Protein AF-A0A3C2E9C3-F1 (afdb_monomer_lite)

Foldseek 3Di:
DVLLLLCLLPVDDSCVSAVVVPHQWDWADCCVQPFVDEIDIDGDPVCVVCVVVVVVVCVVVVVPDPPCVSRVVSVVVCPPPVVSNVSFNVLLVVQVVVQVVQVPDPPKDWPDDSSGNDTHIDHDPVVVVVVVD

pLDDT: mean 96.53, std 3.0, range [75.69, 98.56]

Sequence (133 aa):
ARFANLLAGSGMTPAQASWKAGADILSLGATKNGALAAEAVILFPSVMNRYGELQARQKRAGHMVAKMRYVAAQFDAWLADNLWLDLAEHANEMAKRLSEGLSAIDGVRLAHPVDGNEIFVTLPEPVAERMRA

Radius of gyration: 18.93 Å; chains: 1; bounding box: 42×28×54 Å

Structure (mmCIF, N/CA/C/O backbone):
data_AF-A0A3C2E9C3-F1
#
_entry.id   AF-A0A3C2E9C3-F1
#
loop_
_atom_site.group_PDB
_atom_site.id
_atom_site.type_symbol
_atom_site.label_atom_id
_atom_site.label_alt_id
_atom_site.label_comp_id
_atom_site.label_asym_id
_atom_site.label_entity_id
_atom_site.label_seq_id
_atom_site.pdbx_PDB_ins_code
_atom_site.Cartn_x
_atom_site.Cartn_y
_atom_site.Cartn_z
_atom_site.occupancy
_atom_site.B_iso_or_equiv
_atom_site.auth_seq_id
_atom_site.auth_comp_id
_atom_site.auth_asym_id
_atom_site.auth_atom_id
_atom_site.pdbx_PDB_model_num
ATOM 1 N N . ALA A 1 1 ? 1.539 -1.457 0.124 1.00 79.12 1 ALA A N 1
ATOM 2 C CA . ALA A 1 1 ? 0.425 -1.706 1.057 1.00 79.12 1 ALA A CA 1
ATOM 3 C C . ALA A 1 1 ? -0.873 -1.139 0.519 1.00 79.12 1 ALA A C 1
ATOM 5 O O . ALA A 1 1 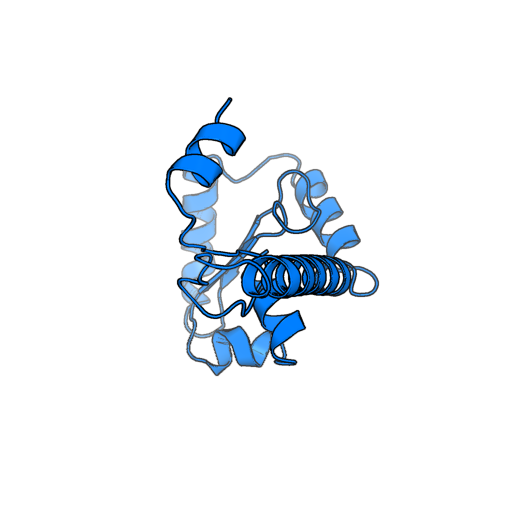? -1.675 -1.920 0.054 1.00 79.12 1 ALA A O 1
ATOM 6 N N . ARG A 1 2 ? -1.059 0.192 0.488 1.00 92.06 2 ARG A N 1
ATOM 7 C CA . ARG A 1 2 ? -2.376 0.814 0.233 1.00 92.06 2 ARG A CA 1
ATOM 8 C C . ARG A 1 2 ? -3.051 0.322 -1.051 1.00 92.06 2 ARG A C 1
ATOM 10 O O . ARG A 1 2 ? -4.219 -0.026 -1.010 1.00 92.06 2 ARG A O 1
ATOM 17 N N . PHE A 1 3 ? -2.301 0.223 -2.150 1.00 97.31 3 PHE A N 1
ATOM 18 C CA . PHE A 1 3 ? -2.840 -0.307 -3.402 1.00 97.31 3 PHE A CA 1
ATOM 19 C C . PHE A 1 3 ? -3.298 -1.770 -3.273 1.00 97.31 3 PHE A C 1
ATOM 21 O O . PHE A 1 3 ? -4.416 -2.078 -3.646 1.00 97.31 3 PHE A O 1
ATOM 28 N N . ALA A 1 4 ? -2.488 -2.650 -2.676 1.00 97.62 4 ALA A N 1
ATOM 29 C CA . ALA A 1 4 ? -2.872 -4.045 -2.440 1.00 97.62 4 ALA A CA 1
ATOM 30 C C . ALA A 1 4 ? -4.081 -4.167 -1.489 1.00 97.62 4 ALA A C 1
ATOM 32 O O . ALA A 1 4 ? -5.005 -4.910 -1.789 1.00 97.62 4 ALA A O 1
ATOM 33 N N . ASN A 1 5 ? -4.124 -3.374 -0.409 1.00 97.94 5 ASN A N 1
ATOM 34 C CA . ASN A 1 5 ? -5.259 -3.324 0.525 1.00 97.94 5 ASN A CA 1
ATOM 35 C C . ASN A 1 5 ? -6.553 -2.887 -0.170 1.00 97.94 5 ASN A C 1
ATOM 37 O O . ASN A 1 5 ? -7.597 -3.487 0.066 1.00 97.94 5 ASN A O 1
ATOM 41 N N . LEU A 1 6 ? -6.478 -1.888 -1.058 1.00 96.94 6 LEU A N 1
ATOM 42 C CA . LEU A 1 6 ? -7.609 -1.481 -1.890 1.00 96.94 6 LEU A CA 1
ATOM 43 C C . LEU A 1 6 ? -8.080 -2.636 -2.779 1.00 96.94 6 LEU A C 1
ATOM 45 O O . LEU A 1 6 ? -9.277 -2.896 -2.845 1.00 96.94 6 LEU A O 1
ATOM 49 N N . LEU A 1 7 ? -7.167 -3.327 -3.467 1.00 97.50 7 LEU A N 1
ATOM 50 C CA . LEU A 1 7 ? -7.533 -4.442 -4.346 1.00 97.50 7 LEU A CA 1
ATOM 51 C C . LEU A 1 7 ? -8.194 -5.581 -3.562 1.00 97.50 7 LEU A C 1
ATOM 53 O O . LEU A 1 7 ? -9.269 -6.028 -3.954 1.00 97.50 7 LEU A O 1
ATOM 57 N N . ALA A 1 8 ? -7.599 -5.983 -2.436 1.00 96.50 8 ALA A N 1
ATOM 58 C CA . ALA A 1 8 ? -8.132 -7.030 -1.569 1.00 96.50 8 ALA A CA 1
ATOM 59 C C . ALA A 1 8 ? -9.524 -6.674 -1.017 1.00 96.50 8 ALA A C 1
ATOM 61 O O . ALA A 1 8 ? -10.412 -7.517 -1.000 1.00 96.50 8 ALA A O 1
ATOM 62 N N . GLY A 1 9 ? -9.749 -5.416 -0.618 1.00 94.81 9 GLY A N 1
ATOM 63 C CA . GLY A 1 9 ? -11.037 -4.977 -0.064 1.00 94.81 9 GLY A CA 1
ATOM 64 C C . GLY A 1 9 ? -12.132 -4.691 -1.099 1.00 94.81 9 GLY A C 1
ATOM 65 O O . GLY A 1 9 ? -13.312 -4.745 -0.765 1.00 94.81 9 GLY A O 1
ATOM 66 N N . SER A 1 10 ? -11.772 -4.372 -2.347 1.00 95.00 10 SER A N 1
ATOM 67 C CA . SER A 1 10 ? -12.732 -3.940 -3.380 1.00 95.00 10 SER A CA 1
ATOM 68 C C . SER A 1 10 ? -13.019 -4.981 -4.463 1.00 95.00 10 SER A C 1
ATOM 70 O O . SER A 1 10 ? -13.973 -4.814 -5.223 1.00 95.00 10 SER A O 1
ATOM 72 N N . GLY A 1 11 ? -12.180 -6.013 -4.600 1.00 91.31 11 GLY A N 1
ATOM 73 C CA . GLY A 1 11 ? -12.259 -6.984 -5.697 1.00 91.31 11 GLY A CA 1
ATOM 74 C C . GLY A 1 11 ? -11.932 -6.400 -7.079 1.00 91.31 11 GLY A C 1
ATOM 75 O O . GLY A 1 11 ? -12.107 -7.075 -8.095 1.00 91.31 11 GLY A O 1
ATOM 76 N N . MET A 1 12 ? -11.466 -5.148 -7.154 1.00 96.94 12 MET A N 1
ATOM 77 C CA . MET A 1 12 ? -11.030 -4.548 -8.411 1.00 96.94 12 MET A CA 1
ATOM 78 C C . MET A 1 12 ? -9.769 -5.237 -8.932 1.00 96.94 12 MET A C 1
ATOM 80 O O . MET A 1 12 ? -8.879 -5.623 -8.179 1.00 96.94 12 MET A O 1
ATOM 84 N N . THR A 1 13 ? -9.637 -5.313 -10.254 1.00 97.56 13 THR A N 1
ATOM 85 C CA . THR A 1 13 ? -8.355 -5.666 -10.874 1.00 97.56 13 THR A CA 1
ATOM 86 C C . THR A 1 13 ? -7.349 -4.516 -10.730 1.00 97.56 13 THR A C 1
ATOM 88 O O . THR A 1 13 ? -7.753 -3.345 -10.716 1.00 97.56 13 THR A O 1
ATOM 91 N N . PRO A 1 14 ? -6.029 -4.792 -10.753 1.00 97.44 14 PRO A N 1
ATOM 92 C CA . PRO A 1 14 ? -5.010 -3.742 -10.755 1.00 97.44 14 PRO A CA 1
ATOM 93 C C . PRO A 1 14 ? -5.221 -2.695 -11.856 1.00 97.44 14 PRO A C 1
ATOM 95 O O . PRO A 1 14 ? -4.988 -1.512 -11.635 1.00 97.44 14 PRO A O 1
ATOM 98 N N . ALA A 1 15 ? -5.706 -3.102 -13.034 1.00 97.88 15 ALA A N 1
ATOM 99 C CA . ALA A 1 15 ? -5.992 -2.186 -14.135 1.00 97.88 15 ALA A CA 1
ATOM 100 C C . ALA A 1 15 ? -7.162 -1.237 -13.827 1.00 97.88 15 ALA A C 1
ATOM 102 O O . ALA A 1 15 ? -7.053 -0.042 -14.097 1.00 97.88 15 ALA A O 1
A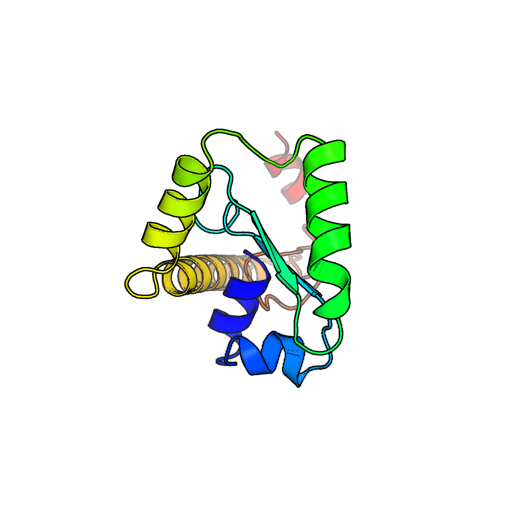TOM 103 N N . GLN A 1 16 ? -8.261 -1.756 -13.260 1.00 98.25 16 GLN A N 1
ATOM 104 C CA . GLN A 1 16 ? -9.428 -0.956 -12.857 1.00 98.25 16 GLN A CA 1
ATOM 105 C C . GLN A 1 16 ? -9.062 0.081 -11.799 1.00 98.25 16 GLN A C 1
ATOM 107 O O . GLN A 1 16 ? -9.442 1.236 -11.940 1.00 98.25 16 GLN A O 1
ATOM 112 N N . ALA A 1 17 ? -8.271 -0.309 -10.799 1.00 97.38 17 ALA A N 1
ATOM 113 C CA . ALA A 1 17 ? -7.852 0.577 -9.717 1.00 97.38 17 ALA A CA 1
ATOM 114 C C . ALA A 1 17 ? -6.720 1.553 -10.101 1.00 97.38 17 ALA A C 1
ATOM 116 O O . ALA A 1 17 ? -6.267 2.320 -9.254 1.00 97.38 17 ALA A O 1
ATOM 117 N N . SER A 1 18 ? -6.215 1.513 -11.341 1.00 97.88 18 SER A N 1
ATOM 118 C CA . SER A 1 18 ? -5.102 2.359 -11.786 1.00 97.88 18 SER A CA 1
ATOM 119 C C . SER A 1 18 ? -5.401 3.083 -13.101 1.00 97.88 18 SER A C 1
ATOM 121 O O . SER A 1 18 ? -6.168 4.042 -13.124 1.00 97.88 18 SER A O 1
ATOM 123 N N . TRP A 1 19 ? -4.801 2.666 -14.212 1.00 97.81 19 TRP A N 1
ATOM 124 C CA . TRP A 1 19 ? -4.847 3.409 -15.470 1.00 97.81 19 TRP A CA 1
ATOM 125 C C . TRP A 1 19 ? -6.236 3.464 -16.101 1.00 97.81 19 TRP A C 1
ATOM 127 O O . TRP A 1 19 ? -6.561 4.448 -16.759 1.00 97.81 19 TRP A O 1
ATOM 137 N N . LYS A 1 20 ? -7.101 2.466 -15.864 1.00 97.75 20 LYS A N 1
ATOM 138 C CA . LYS A 1 20 ? -8.506 2.550 -16.302 1.00 97.75 20 LYS A CA 1
ATOM 139 C C . LYS A 1 20 ? -9.314 3.567 -15.491 1.00 97.75 20 LYS A C 1
ATOM 141 O O . LYS A 1 20 ? -10.331 4.036 -15.987 1.00 97.75 20 LYS A O 1
ATOM 146 N N . ALA A 1 21 ? -8.855 3.930 -14.292 1.00 97.19 21 ALA A N 1
ATOM 147 C CA . ALA A 1 21 ? -9.397 5.029 -13.493 1.00 97.19 21 ALA A CA 1
ATOM 148 C C . ALA A 1 21 ? -8.721 6.383 -13.800 1.00 97.19 21 ALA A C 1
ATOM 150 O O . ALA A 1 21 ? -8.980 7.366 -13.112 1.00 97.19 21 ALA A O 1
ATOM 151 N N . GLY A 1 22 ? -7.864 6.452 -14.826 1.00 97.38 22 GLY A N 1
ATOM 152 C CA . GLY A 1 22 ? -7.219 7.691 -15.269 1.00 97.38 22 GLY A CA 1
ATOM 153 C C . GLY A 1 22 ? -5.877 8.000 -14.603 1.00 97.38 22 GLY A C 1
ATOM 154 O O . GLY A 1 22 ? -5.365 9.102 -14.775 1.00 97.38 22 GLY A O 1
ATOM 155 N N . ALA A 1 23 ? -5.284 7.064 -13.854 1.00 97.88 23 ALA A N 1
ATOM 156 C CA . ALA A 1 23 ? -3.932 7.255 -13.334 1.00 97.88 23 ALA A CA 1
ATOM 157 C C . ALA A 1 23 ? -2.885 7.155 -14.458 1.00 97.88 23 ALA A C 1
ATOM 159 O O . ALA A 1 23 ? -2.851 6.171 -15.195 1.00 97.88 23 ALA A O 1
ATOM 160 N N . ASP A 1 24 ? -1.978 8.128 -14.534 1.00 98.25 24 ASP A N 1
ATOM 161 C CA . ASP A 1 24 ? -0.835 8.096 -15.458 1.00 98.25 24 ASP A CA 1
ATOM 162 C C . ASP A 1 24 ? 0.368 7.328 -14.888 1.00 98.25 24 ASP A C 1
ATOM 164 O O . ASP A 1 24 ? 1.130 6.690 -15.617 1.00 98.25 24 ASP A O 1
ATOM 168 N N . ILE A 1 25 ? 0.556 7.396 -13.568 1.00 98.06 25 ILE A N 1
ATOM 169 C CA . ILE A 1 25 ? 1.701 6.827 -12.851 1.00 98.06 25 ILE A CA 1
ATOM 170 C C . ILE A 1 25 ? 1.214 6.217 -11.536 1.00 98.06 25 ILE A C 1
ATOM 172 O O . ILE A 1 25 ? 0.380 6.806 -10.850 1.00 98.06 25 ILE A O 1
ATOM 176 N N . LEU A 1 26 ? 1.771 5.067 -11.152 1.00 97.94 26 LEU A N 1
ATOM 177 C CA . LEU A 1 26 ? 1.538 4.427 -9.857 1.00 97.94 26 LEU A CA 1
ATOM 178 C C . LEU A 1 26 ? 2.858 4.198 -9.111 1.00 97.94 26 LEU A C 1
ATOM 180 O O . LEU A 1 26 ? 3.769 3.555 -9.629 1.00 97.94 26 LEU A O 1
ATOM 184 N N . SER A 1 27 ? 2.924 4.660 -7.862 1.00 97.50 27 SER A N 1
ATOM 185 C CA . SER A 1 27 ? 3.941 4.238 -6.891 1.00 97.50 27 SER A CA 1
ATOM 186 C C . SER A 1 27 ? 3.446 2.992 -6.153 1.00 97.50 27 SER A C 1
ATOM 188 O O . SER A 1 27 ? 2.686 3.082 -5.186 1.00 97.50 27 SER A O 1
ATOM 190 N N . LEU A 1 28 ? 3.844 1.815 -6.630 1.00 98.00 28 LEU A N 1
ATOM 191 C CA . LEU A 1 28 ? 3.470 0.527 -6.060 1.00 98.00 28 LEU A CA 1
ATOM 192 C C . LEU A 1 28 ? 4.456 0.127 -4.959 1.00 98.00 28 LEU A C 1
ATOM 194 O O . LEU A 1 28 ? 5.573 -0.312 -5.232 1.00 98.00 28 LEU A O 1
ATOM 198 N N . GLY A 1 29 ? 4.024 0.265 -3.707 1.00 97.75 29 GLY A N 1
ATOM 199 C CA . GLY A 1 29 ? 4.863 -0.075 -2.561 1.00 97.75 29 GLY A CA 1
ATOM 200 C C . GLY A 1 29 ? 4.665 -1.491 -2.044 1.00 97.75 29 GLY A C 1
ATOM 201 O O . GLY A 1 29 ? 3.572 -1.820 -1.568 1.00 97.75 29 GLY A O 1
ATOM 202 N N . ALA A 1 30 ? 5.731 -2.291 -2.055 1.00 98.25 30 ALA A N 1
ATOM 203 C CA . ALA A 1 30 ? 5.753 -3.645 -1.507 1.00 98.25 30 ALA A CA 1
ATOM 204 C C . ALA A 1 30 ? 6.296 -3.684 -0.070 1.00 98.25 30 ALA A C 1
ATOM 206 O O . ALA A 1 30 ? 5.898 -4.556 0.698 1.00 98.25 30 ALA A O 1
ATOM 207 N N . THR A 1 31 ? 7.123 -2.710 0.340 1.00 98.19 31 THR A N 1
ATOM 208 C CA . THR A 1 31 ? 7.770 -2.687 1.671 1.00 98.19 31 THR A CA 1
ATOM 209 C C . THR A 1 31 ? 6.768 -2.836 2.812 1.00 98.19 31 THR A C 1
ATOM 211 O O . THR A 1 31 ? 6.905 -3.655 3.708 1.00 98.19 31 THR A O 1
ATOM 214 N N . LYS A 1 32 ? 5.678 -2.069 2.762 1.00 97.81 32 LYS A N 1
ATOM 215 C CA . LYS A 1 32 ? 4.645 -2.112 3.809 1.00 97.81 32 LYS A CA 1
ATOM 216 C C . LYS A 1 32 ? 3.685 -3.305 3.681 1.00 97.81 32 LYS A C 1
ATOM 218 O O . LYS A 1 32 ? 2.673 -3.328 4.364 1.00 97.81 32 LYS A O 1
ATOM 223 N N . ASN A 1 33 ? 3.944 -4.216 2.747 1.00 98.12 33 ASN A N 1
ATOM 224 C CA . ASN A 1 33 ? 3.092 -5.353 2.418 1.00 98.12 33 ASN A CA 1
ATOM 225 C C . ASN A 1 33 ? 3.898 -6.654 2.290 1.00 98.12 33 ASN A C 1
ATOM 227 O O . ASN A 1 33 ? 3.550 -7.493 1.472 1.00 98.12 33 ASN A O 1
ATOM 231 N N . GLY A 1 34 ? 5.005 -6.788 3.027 1.00 97.44 34 GLY A N 1
ATOM 232 C CA . GLY A 1 34 ? 5.787 -8.028 3.116 1.00 97.44 34 GLY A CA 1
ATOM 233 C C . GLY A 1 34 ? 7.213 -7.956 2.569 1.00 97.44 34 GLY A C 1
ATOM 234 O O . GLY A 1 34 ? 8.048 -8.753 2.983 1.00 97.44 34 GLY A O 1
ATOM 235 N N . ALA A 1 35 ? 7.539 -7.001 1.692 1.00 98.06 35 ALA A N 1
ATOM 236 C CA . ALA A 1 35 ? 8.920 -6.823 1.237 1.00 98.06 35 ALA A CA 1
ATOM 237 C C . ALA A 1 35 ? 9.774 -6.073 2.280 1.00 98.06 35 ALA A C 1
ATOM 239 O O . ALA A 1 35 ? 9.257 -5.327 3.105 1.00 98.06 35 ALA A O 1
ATOM 240 N N . LEU A 1 36 ? 11.100 -6.217 2.219 1.00 97.62 36 LEU A N 1
ATOM 241 C CA . LEU A 1 36 ? 12.026 -5.539 3.137 1.00 97.62 36 LEU A CA 1
ATOM 242 C C . LEU A 1 36 ? 12.249 -4.067 2.767 1.00 97.62 36 LEU A C 1
ATOM 244 O O . LEU A 1 36 ? 12.260 -3.199 3.635 1.00 97.62 36 LEU A O 1
ATOM 248 N N . ALA A 1 37 ? 12.476 -3.790 1.483 1.00 97.06 37 ALA A N 1
ATOM 249 C CA . ALA A 1 37 ? 12.740 -2.452 0.956 1.00 97.06 37 ALA A CA 1
ATOM 250 C C . ALA A 1 37 ? 12.576 -2.466 -0.570 1.00 97.06 37 ALA A C 1
ATOM 252 O O . ALA A 1 37 ? 13.559 -2.463 -1.318 1.00 97.06 37 ALA A O 1
ATOM 253 N N . ALA A 1 38 ? 11.330 -2.544 -1.036 1.00 97.50 38 ALA A N 1
ATOM 254 C CA . ALA A 1 38 ? 11.006 -2.645 -2.454 1.00 97.50 38 ALA A CA 1
ATOM 255 C C . ALA A 1 38 ? 9.801 -1.769 -2.812 1.00 97.50 38 ALA A C 1
ATOM 257 O O . ALA A 1 38 ? 8.710 -1.893 -2.252 1.00 97.50 38 ALA A O 1
ATOM 258 N N . GLU A 1 39 ? 10.018 -0.884 -3.781 1.00 97.38 39 GLU A N 1
ATOM 259 C CA . GLU A 1 39 ? 9.033 0.050 -4.317 1.00 97.38 39 GLU A CA 1
ATOM 260 C C . GLU A 1 39 ? 9.193 0.080 -5.842 1.00 97.38 39 GLU A C 1
ATOM 262 O O . GLU A 1 39 ? 10.317 0.017 -6.351 1.00 97.38 39 GLU A O 1
ATOM 267 N N . ALA A 1 40 ? 8.086 0.180 -6.573 1.00 96.69 40 ALA A N 1
ATOM 268 C CA . ALA A 1 40 ? 8.080 0.265 -8.028 1.00 96.69 40 ALA A CA 1
ATOM 269 C C . ALA A 1 40 ? 7.346 1.526 -8.489 1.00 96.69 40 ALA A C 1
ATOM 271 O O . ALA A 1 40 ? 6.263 1.843 -8.002 1.00 96.69 40 ALA A O 1
ATOM 272 N N . VAL A 1 41 ? 7.925 2.228 -9.462 1.00 97.25 41 VAL A N 1
ATOM 273 C CA . VAL A 1 41 ? 7.238 3.294 -10.198 1.00 97.25 41 VAL A CA 1
ATOM 274 C C . VAL A 1 41 ? 6.771 2.704 -11.522 1.00 97.25 41 VAL A C 1
ATOM 276 O O . VAL A 1 41 ? 7.592 2.306 -12.347 1.00 97.25 41 VAL A O 1
ATOM 279 N N . ILE A 1 42 ? 5.458 2.638 -11.715 1.00 97.19 42 ILE A N 1
ATOM 280 C CA . ILE A 1 42 ? 4.819 2.111 -12.921 1.00 97.19 42 ILE A CA 1
ATOM 281 C C . ILE A 1 42 ? 4.317 3.298 -13.738 1.00 97.19 42 ILE A C 1
ATOM 283 O O . ILE A 1 42 ? 3.476 4.059 -13.265 1.00 97.19 42 ILE A O 1
ATOM 287 N N . LEU A 1 43 ? 4.837 3.458 -14.955 1.00 98.12 43 LEU A N 1
ATOM 288 C CA . LEU A 1 43 ? 4.288 4.385 -15.944 1.00 98.12 43 LEU A CA 1
ATOM 289 C C . LEU A 1 43 ? 3.235 3.656 -16.775 1.00 98.12 43 LEU A C 1
ATOM 291 O O . LEU A 1 43 ? 3.484 2.549 -17.254 1.00 98.12 43 LEU A O 1
ATOM 295 N N . PHE A 1 44 ? 2.087 4.286 -16.982 1.00 98.12 44 PHE A N 1
ATOM 296 C CA . PHE A 1 44 ? 1.048 3.770 -17.865 1.00 98.12 44 PHE A CA 1
ATOM 297 C C . PHE A 1 44 ? 1.175 4.353 -19.284 1.00 98.12 44 PHE A C 1
ATOM 299 O O . PHE A 1 44 ? 1.930 5.310 -19.494 1.00 98.12 44 PHE A O 1
ATOM 306 N N . PRO A 1 45 ? 0.492 3.769 -20.293 1.00 96.06 45 PRO A N 1
ATOM 307 C CA . PRO A 1 45 ? 0.717 4.112 -21.700 1.00 96.06 45 PRO A CA 1
ATOM 308 C C . PRO A 1 45 ? 0.595 5.604 -22.040 1.00 96.06 45 PRO A C 1
ATOM 310 O O . PRO A 1 45 ? 1.339 6.079 -22.895 1.00 96.06 45 PRO A O 1
ATOM 313 N N . SER A 1 46 ? -0.271 6.351 -21.343 1.00 96.75 46 SER A N 1
ATOM 314 C CA . SER A 1 46 ? -0.487 7.795 -21.539 1.00 96.75 46 SER A CA 1
ATOM 315 C C . SER A 1 46 ? 0.774 8.645 -21.361 1.00 96.75 46 SER A C 1
ATOM 317 O O . SER A 1 46 ? 0.871 9.727 -21.936 1.00 96.75 46 SER A O 1
ATOM 319 N N . VAL A 1 47 ? 1.755 8.155 -20.597 1.00 97.88 47 VAL A N 1
ATOM 320 C CA . VAL A 1 47 ? 2.983 8.886 -20.247 1.00 97.88 47 VAL A CA 1
ATOM 321 C C . VAL A 1 47 ? 4.254 8.075 -20.495 1.00 97.88 47 VAL A C 1
ATOM 323 O O . VAL A 1 47 ? 5.326 8.409 -19.983 1.00 97.88 47 VAL A O 1
ATOM 326 N N . MET A 1 48 ? 4.172 7.007 -21.293 1.00 96.88 48 MET A N 1
ATOM 327 C CA . MET A 1 48 ? 5.309 6.115 -21.546 1.00 96.88 48 MET A CA 1
ATOM 328 C C . MET A 1 48 ? 6.486 6.827 -22.236 1.00 96.88 48 MET A C 1
ATOM 330 O O . MET A 1 48 ? 7.646 6.473 -22.025 1.00 96.88 48 MET A O 1
ATOM 334 N N . ASN A 1 49 ? 6.216 7.901 -22.984 1.00 98.06 49 ASN A N 1
ATOM 335 C CA . ASN A 1 49 ? 7.237 8.779 -23.565 1.00 98.06 49 ASN A CA 1
ATOM 336 C C . ASN A 1 49 ? 8.176 9.413 -22.515 1.00 98.06 49 ASN A C 1
ATOM 338 O O . ASN A 1 49 ? 9.263 9.867 -22.865 1.00 98.06 49 ASN A O 1
ATOM 342 N N . ARG A 1 50 ? 7.797 9.421 -21.229 1.00 97.75 50 ARG A N 1
ATOM 343 C CA . ARG A 1 50 ? 8.601 9.953 -20.115 1.00 97.75 50 ARG A CA 1
ATOM 344 C C . ARG A 1 50 ? 9.555 8.927 -19.494 1.00 97.75 50 ARG A C 1
ATOM 346 O O . ARG A 1 50 ? 10.310 9.282 -18.591 1.00 97.75 50 ARG A O 1
ATOM 353 N N . TYR A 1 51 ? 9.559 7.673 -19.954 1.00 97.62 51 TYR A N 1
ATOM 354 C CA . TYR A 1 51 ? 10.365 6.600 -19.355 1.00 97.62 51 TYR A CA 1
ATOM 355 C C . TYR A 1 51 ? 11.867 6.922 -19.303 1.00 97.62 51 TYR A C 1
ATOM 357 O O . TYR A 1 51 ? 12.492 6.777 -18.252 1.00 97.62 51 TYR A O 1
ATOM 365 N N . GLY A 1 52 ? 12.441 7.443 -20.394 1.00 97.94 52 GLY A N 1
ATOM 366 C CA . GLY A 1 52 ? 13.861 7.819 -20.428 1.00 97.94 52 GLY A CA 1
ATOM 367 C C . GLY A 1 52 ? 14.213 8.934 -19.433 1.00 97.94 52 GLY A C 1
ATOM 368 O O . GLY A 1 52 ? 15.246 8.878 -18.765 1.00 97.94 52 GLY A O 1
ATOM 369 N N . GLU A 1 53 ? 13.321 9.916 -19.265 1.00 97.62 53 GLU A N 1
ATOM 370 C CA . GLU A 1 53 ? 13.480 10.985 -18.273 1.00 97.62 53 GLU A CA 1
ATOM 371 C C . GLU A 1 53 ? 13.428 10.428 -16.841 1.00 97.62 53 GLU A C 1
ATOM 373 O O . GLU A 1 53 ? 14.254 10.791 -15.998 1.00 97.62 53 GLU A O 1
ATOM 378 N N . LEU A 1 54 ? 12.495 9.509 -16.567 1.00 97.44 54 LEU A N 1
ATOM 379 C CA . LEU A 1 54 ? 12.384 8.840 -15.272 1.00 97.44 54 LEU A CA 1
ATOM 380 C C . LEU A 1 54 ? 13.664 8.065 -14.932 1.00 97.44 54 LEU A C 1
ATOM 382 O O . LEU A 1 54 ? 14.168 8.197 -13.817 1.00 97.44 54 LEU A O 1
ATOM 386 N N . GLN A 1 55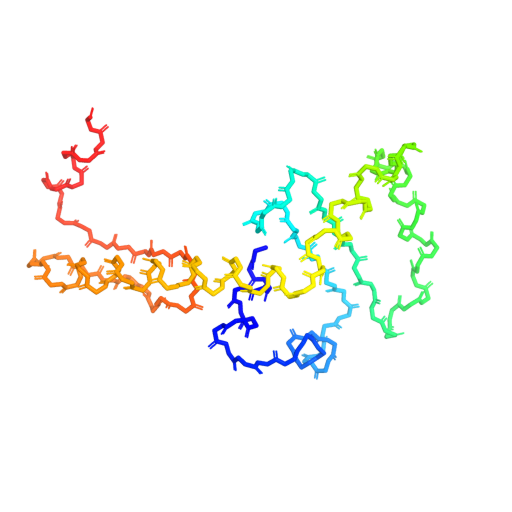 ? 14.233 7.316 -15.881 1.00 97.00 55 GLN A N 1
ATOM 387 C CA . GLN A 1 55 ? 15.490 6.590 -15.670 1.00 97.00 55 GLN A CA 1
ATOM 388 C C . GLN A 1 55 ? 16.660 7.536 -15.370 1.00 97.00 55 GLN A C 1
ATOM 390 O O . GLN A 1 55 ? 17.434 7.292 -14.438 1.00 97.00 55 GLN A O 1
ATOM 395 N N . ALA A 1 56 ? 16.772 8.644 -16.109 1.00 97.94 56 ALA A N 1
ATOM 396 C CA . ALA A 1 56 ? 17.795 9.657 -15.860 1.00 97.94 56 ALA A CA 1
ATOM 397 C C . ALA A 1 56 ? 17.654 10.271 -14.454 1.00 97.94 56 ALA A C 1
ATOM 399 O O . ALA A 1 56 ? 18.646 10.411 -13.732 1.00 97.94 56 ALA A O 1
ATOM 400 N N . ARG A 1 57 ? 16.420 10.573 -14.024 1.00 97.50 57 ARG A N 1
ATOM 401 C CA . ARG A 1 57 ? 16.117 11.071 -12.670 1.00 97.50 57 ARG A CA 1
ATOM 402 C C . ARG A 1 57 ? 16.437 10.034 -11.596 1.00 97.50 57 ARG A C 1
ATOM 404 O O . ARG A 1 57 ? 17.095 10.379 -10.619 1.00 97.50 57 ARG A O 1
ATOM 411 N N . GLN A 1 58 ? 16.051 8.774 -11.794 1.00 96.94 58 GLN A N 1
ATOM 412 C CA . GLN A 1 58 ? 16.349 7.676 -10.871 1.00 96.94 58 GLN A CA 1
ATOM 413 C C . GLN A 1 58 ? 17.860 7.515 -10.672 1.00 96.94 58 GLN A C 1
ATOM 415 O O . GLN A 1 58 ? 18.326 7.380 -9.539 1.00 96.94 58 GLN A O 1
ATOM 420 N N . LYS A 1 59 ? 18.641 7.572 -11.759 1.00 97.19 59 LYS A N 1
ATOM 421 C CA . LYS A 1 59 ? 20.104 7.507 -11.6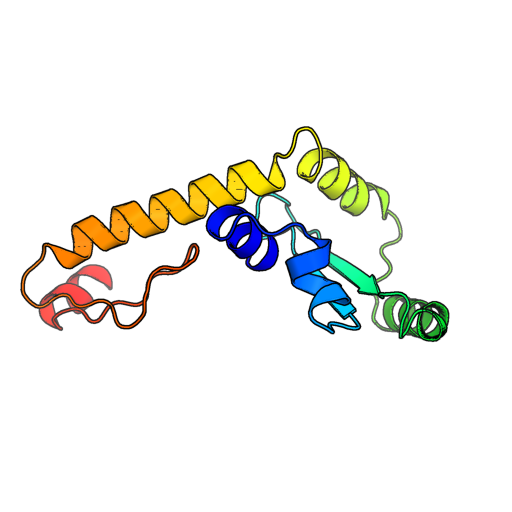93 1.00 97.19 59 LYS A CA 1
ATOM 422 C C . LYS A 1 59 ? 20.688 8.706 -10.951 1.00 97.19 59 LYS A C 1
ATOM 424 O O . LYS A 1 59 ? 21.490 8.511 -10.040 1.00 97.19 59 LYS A O 1
ATOM 429 N N . ARG A 1 60 ? 20.284 9.928 -11.318 1.00 98.31 60 ARG A N 1
ATOM 430 C CA . ARG A 1 60 ? 20.795 11.174 -10.721 1.00 98.31 60 ARG A CA 1
ATOM 431 C C . ARG A 1 60 ? 20.469 11.288 -9.233 1.00 98.31 60 ARG A C 1
ATOM 433 O O . ARG A 1 60 ? 21.285 11.804 -8.481 1.00 98.31 60 ARG A O 1
ATOM 440 N N . ALA A 1 61 ? 19.308 10.792 -8.816 1.00 98.00 61 ALA A N 1
ATOM 441 C CA . ALA A 1 61 ? 18.872 10.798 -7.424 1.00 98.00 61 ALA A CA 1
ATOM 442 C C . ALA A 1 61 ? 19.458 9.644 -6.584 1.00 98.00 61 ALA A C 1
ATOM 444 O O . ALA A 1 61 ? 19.123 9.517 -5.414 1.00 98.00 61 ALA A O 1
ATOM 445 N N . GLY A 1 62 ? 20.305 8.780 -7.159 1.00 96.88 62 GLY A N 1
ATOM 446 C CA . GLY A 1 62 ? 20.909 7.660 -6.429 1.00 96.88 62 GLY A CA 1
ATOM 447 C C . GLY A 1 62 ? 19.970 6.472 -6.178 1.00 96.88 62 GLY A C 1
ATOM 448 O O . GLY A 1 62 ? 20.342 5.542 -5.472 1.00 96.88 62 GLY A O 1
ATOM 449 N N . HIS A 1 63 ? 18.785 6.446 -6.795 1.00 96.69 63 HIS A N 1
ATOM 450 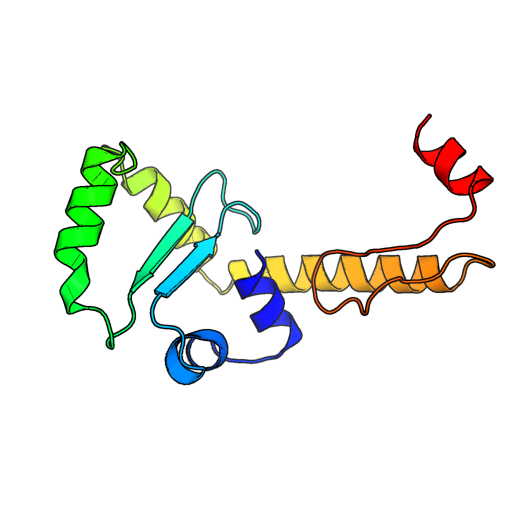C CA . HIS A 1 63 ? 17.794 5.368 -6.651 1.00 96.69 63 HIS A CA 1
ATOM 451 C C . HIS A 1 63 ? 17.976 4.216 -7.654 1.00 96.69 63 HIS A C 1
ATOM 453 O O . HIS A 1 63 ? 17.173 3.282 -7.697 1.00 96.69 63 HIS A O 1
ATOM 459 N N . MET A 1 64 ? 19.021 4.262 -8.482 1.00 95.06 64 MET A N 1
ATOM 460 C CA . MET A 1 64 ? 19.385 3.171 -9.387 1.00 95.06 64 MET A CA 1
ATOM 461 C C . MET A 1 64 ? 20.431 2.277 -8.716 1.00 95.06 64 MET A C 1
ATOM 463 O O . MET A 1 64 ? 21.637 2.447 -8.914 1.00 95.06 64 MET A O 1
ATOM 467 N N . VAL A 1 65 ? 19.960 1.347 -7.882 1.00 93.56 65 VAL A N 1
ATOM 468 C CA . VAL A 1 65 ? 20.833 0.432 -7.137 1.00 93.56 65 VAL A CA 1
ATOM 469 C C . VAL A 1 65 ? 21.576 -0.520 -8.078 1.00 93.56 65 VAL A C 1
ATOM 471 O O . VAL A 1 65 ? 20.986 -1.140 -8.959 1.00 93.56 65 VAL A O 1
ATOM 474 N N . ALA A 1 66 ? 22.887 -0.668 -7.871 1.00 96.50 66 ALA A N 1
ATOM 475 C CA . ALA A 1 66 ? 23.743 -1.470 -8.751 1.00 96.50 66 ALA A CA 1
ATOM 476 C C . ALA A 1 66 ? 23.357 -2.960 -8.773 1.00 96.50 66 ALA A C 1
ATOM 478 O O . ALA A 1 66 ? 23.435 -3.613 -9.809 1.00 96.50 66 ALA A O 1
ATOM 479 N N . LYS A 1 67 ? 22.915 -3.505 -7.632 1.00 97.06 67 LYS A N 1
ATOM 480 C CA . LYS A 1 67 ? 22.491 -4.906 -7.495 1.00 97.06 67 LYS A CA 1
ATOM 481 C C . LYS A 1 67 ? 20.964 -5.010 -7.446 1.00 97.06 67 LYS A C 1
ATOM 483 O O . LYS A 1 67 ? 20.407 -5.530 -6.482 1.00 97.06 67 LYS A O 1
ATOM 488 N N . MET A 1 68 ? 20.298 -4.531 -8.501 1.00 97.06 68 MET A N 1
ATOM 489 C CA . MET A 1 68 ? 18.828 -4.473 -8.601 1.00 97.06 68 MET A CA 1
ATOM 490 C C . MET A 1 68 ? 18.138 -5.829 -8.391 1.00 97.06 68 MET A C 1
ATOM 492 O O . MET A 1 68 ? 17.000 -5.867 -7.939 1.00 97.06 68 MET A O 1
ATOM 496 N N . ARG A 1 69 ? 18.845 -6.949 -8.604 1.00 98.06 69 ARG A N 1
ATOM 497 C CA . ARG A 1 69 ? 18.350 -8.299 -8.292 1.00 98.06 69 ARG A CA 1
ATOM 498 C C . ARG A 1 69 ? 17.842 -8.470 -6.855 1.00 98.06 69 ARG A C 1
ATOM 500 O O . ARG A 1 69 ? 16.945 -9.267 -6.647 1.00 98.06 69 ARG A O 1
ATOM 507 N N . TYR A 1 70 ? 18.369 -7.728 -5.876 1.00 97.94 70 TYR A N 1
ATOM 508 C CA . TYR A 1 70 ? 17.872 -7.811 -4.495 1.00 97.94 70 TYR A CA 1
ATOM 509 C C . TYR A 1 70 ? 16.532 -7.100 -4.299 1.00 97.94 70 TYR A C 1
ATOM 511 O O . TYR A 1 70 ? 15.778 -7.476 -3.412 1.00 97.94 70 TYR A O 1
ATOM 519 N N . VAL A 1 71 ? 16.220 -6.094 -5.120 1.00 98.06 71 VAL A N 1
ATOM 520 C CA . VAL A 1 71 ? 14.886 -5.476 -5.159 1.00 98.06 71 VAL A CA 1
ATOM 521 C C . VAL A 1 71 ? 13.947 -6.344 -5.998 1.00 98.06 71 VAL A C 1
ATOM 523 O O . VAL A 1 71 ? 12.835 -6.633 -5.573 1.00 98.06 71 VAL A O 1
ATOM 526 N N . ALA A 1 72 ? 14.412 -6.828 -7.154 1.00 97.81 72 ALA A N 1
ATOM 527 C CA . ALA A 1 72 ? 13.620 -7.666 -8.051 1.00 97.81 72 ALA A CA 1
ATOM 528 C C . ALA A 1 72 ? 13.200 -8.998 -7.406 1.00 97.81 72 ALA A C 1
ATOM 530 O O . ALA A 1 72 ? 12.035 -9.355 -7.498 1.00 97.81 72 ALA A O 1
ATOM 531 N N . ALA A 1 73 ? 14.099 -9.687 -6.692 1.00 98.56 73 ALA A N 1
ATOM 532 C CA . ALA A 1 73 ? 13.775 -10.941 -6.004 1.00 98.56 73 ALA A CA 1
ATOM 533 C C . ALA A 1 73 ? 12.689 -10.772 -4.926 1.00 98.56 73 ALA A C 1
ATOM 535 O O . ALA A 1 73 ? 11.925 -11.696 -4.675 1.00 98.56 73 ALA A O 1
ATOM 536 N N . GLN A 1 74 ? 12.591 -9.587 -4.308 1.00 98.50 74 GLN A N 1
ATOM 537 C CA . GLN A 1 74 ? 11.495 -9.291 -3.384 1.00 98.50 74 GLN A CA 1
ATOM 538 C C . GLN A 1 74 ? 10.161 -9.200 -4.127 1.00 98.50 74 GLN A C 1
ATOM 540 O O . GLN A 1 74 ? 9.185 -9.758 -3.649 1.00 98.50 74 GLN A O 1
ATOM 545 N N . PHE A 1 75 ? 10.113 -8.541 -5.291 1.00 98.38 75 PHE A N 1
ATOM 546 C CA . PHE A 1 75 ? 8.900 -8.502 -6.116 1.00 98.38 75 PHE A CA 1
ATOM 547 C C . PHE A 1 75 ? 8.524 -9.873 -6.677 1.00 98.38 75 PHE A C 1
ATOM 549 O O . PHE A 1 75 ? 7.339 -10.178 -6.731 1.00 98.38 75 PHE A O 1
ATOM 556 N N . ASP A 1 76 ? 9.510 -10.687 -7.053 1.00 98.38 76 ASP A N 1
ATOM 557 C CA . ASP A 1 76 ? 9.298 -12.048 -7.550 1.00 98.38 76 ASP A CA 1
ATOM 558 C C . ASP A 1 76 ? 8.564 -12.901 -6.507 1.00 98.38 76 ASP A C 1
ATOM 560 O O . ASP A 1 76 ? 7.472 -13.397 -6.765 1.00 98.38 76 ASP A O 1
ATOM 564 N N . ALA A 1 77 ? 9.084 -12.945 -5.276 1.00 98.44 77 ALA A N 1
ATOM 565 C CA . ALA A 1 77 ? 8.427 -13.637 -4.169 1.00 98.44 77 ALA A CA 1
ATOM 566 C C . ALA A 1 77 ? 7.087 -12.994 -3.770 1.00 98.44 77 ALA A C 1
ATOM 568 O O . ALA A 1 77 ? 6.136 -13.693 -3.448 1.00 98.44 77 ALA A O 1
ATOM 569 N N . TRP A 1 78 ? 7.003 -11.662 -3.779 1.00 98.38 78 TRP A N 1
ATOM 570 C CA . TRP A 1 78 ? 5.805 -10.928 -3.363 1.00 98.38 78 TRP A CA 1
ATOM 571 C C . TRP A 1 78 ? 4.624 -11.111 -4.326 1.00 98.38 78 TRP A C 1
ATOM 573 O O . TRP A 1 78 ? 3.478 -11.134 -3.887 1.00 98.38 78 TRP A O 1
ATOM 583 N N . LEU A 1 79 ? 4.884 -11.238 -5.629 1.00 98.06 79 LEU A N 1
ATOM 584 C CA . LEU A 1 79 ? 3.853 -11.448 -6.650 1.00 98.06 79 LEU A CA 1
ATOM 585 C C . LEU A 1 79 ? 3.544 -12.931 -6.896 1.00 98.06 79 LEU A C 1
ATOM 587 O O . LEU A 1 79 ? 2.482 -13.229 -7.445 1.00 98.06 79 LEU A O 1
ATOM 591 N N . ALA A 1 80 ? 4.445 -13.840 -6.512 1.00 98.50 80 ALA A N 1
ATOM 592 C CA . ALA A 1 80 ? 4.228 -15.276 -6.618 1.00 98.50 80 ALA A CA 1
ATOM 593 C C . ALA A 1 80 ? 2.973 -15.699 -5.843 1.00 98.50 80 ALA A C 1
ATOM 595 O O . ALA A 1 80 ? 2.731 -15.233 -4.729 1.00 98.50 80 ALA A O 1
ATOM 596 N N . ASP A 1 81 ? 2.170 -16.560 -6.472 1.00 97.81 81 ASP A N 1
ATOM 597 C CA . ASP A 1 81 ? 0.992 -17.199 -5.878 1.00 97.81 81 ASP A CA 1
ATOM 598 C C . ASP A 1 81 ? 0.022 -16.234 -5.168 1.00 97.81 81 ASP A C 1
ATOM 600 O O . ASP A 1 81 ? -0.652 -16.612 -4.222 1.00 97.81 81 ASP A O 1
ATOM 604 N N . ASN A 1 82 ? -0.068 -14.983 -5.641 1.00 97.19 82 ASN A N 1
ATOM 605 C CA . ASN A 1 82 ? -0.878 -13.907 -5.052 1.00 97.19 82 ASN A CA 1
ATOM 606 C C . ASN A 1 82 ? -0.504 -13.483 -3.621 1.00 97.19 82 ASN A C 1
ATOM 608 O O . ASN A 1 82 ? -1.280 -12.752 -3.008 1.00 97.19 82 ASN A O 1
ATOM 612 N N . LEU A 1 83 ? 0.698 -13.799 -3.124 1.00 98.50 83 LEU A N 1
ATOM 613 C CA . LEU A 1 83 ? 1.120 -13.479 -1.752 1.00 98.50 83 LEU A CA 1
ATOM 614 C C . LEU A 1 83 ? 0.844 -12.018 -1.345 1.00 98.50 83 LEU A C 1
ATOM 616 O O . LEU A 1 83 ? 0.402 -11.737 -0.234 1.00 98.50 83 LEU A O 1
ATOM 620 N N . TRP A 1 84 ? 1.085 -11.057 -2.236 1.00 98.12 84 TRP A N 1
ATOM 621 C CA . TRP A 1 84 ? 0.791 -9.647 -1.982 1.00 98.12 84 TRP A CA 1
ATOM 622 C C . TRP A 1 84 ? -0.684 -9.333 -1.689 1.00 98.12 84 TRP A C 1
ATOM 624 O O . TRP A 1 84 ? -0.950 -8.396 -0.934 1.00 98.12 84 TRP A O 1
ATOM 634 N N . LEU A 1 85 ? -1.632 -10.060 -2.280 1.00 98.25 85 LEU A N 1
ATOM 635 C CA . LEU A 1 85 ? -3.059 -9.902 -1.998 1.00 98.25 85 LEU A CA 1
ATOM 636 C C . LEU A 1 85 ? -3.420 -10.604 -0.692 1.00 98.25 85 LEU A C 1
ATOM 638 O O . LEU A 1 85 ? -4.075 -9.978 0.132 1.00 98.25 85 LEU A O 1
ATOM 642 N N . ASP A 1 86 ? -2.901 -11.808 -0.448 1.00 98.38 86 ASP A N 1
ATOM 643 C CA . ASP A 1 86 ? -3.141 -12.555 0.795 1.00 98.38 86 ASP A CA 1
ATOM 644 C C . ASP A 1 86 ? -2.680 -11.761 2.030 1.00 98.38 86 ASP A C 1
ATOM 646 O O . ASP A 1 86 ? -3.389 -11.642 3.030 1.00 98.38 86 ASP A O 1
ATOM 650 N N . LEU A 1 87 ? -1.495 -11.142 1.952 1.00 98.56 87 LEU A N 1
ATOM 651 C CA . LEU A 1 87 ? -0.968 -10.282 3.018 1.00 98.56 87 LEU A CA 1
ATOM 652 C C . LEU A 1 87 ? -1.838 -9.038 3.246 1.00 98.56 87 LEU A C 1
ATOM 654 O O . LEU A 1 87 ? -1.993 -8.590 4.384 1.00 98.56 87 LEU A O 1
ATOM 658 N N . ALA A 1 88 ? -2.391 -8.476 2.172 1.00 98.44 88 ALA A N 1
ATOM 659 C CA . ALA A 1 88 ? -3.245 -7.299 2.231 1.00 98.44 88 ALA A CA 1
ATOM 660 C C . ALA A 1 88 ? -4.639 -7.627 2.790 1.00 98.44 88 ALA A C 1
ATOM 662 O O . ALA A 1 88 ? -5.157 -6.891 3.629 1.00 98.44 88 ALA A O 1
ATOM 663 N N . GLU A 1 89 ? -5.221 -8.753 2.375 1.00 98.12 89 GLU A N 1
ATOM 664 C CA . GLU A 1 89 ? -6.474 -9.283 2.910 1.00 98.12 89 GLU A CA 1
ATOM 665 C C . GLU A 1 89 ? -6.346 -9.532 4.410 1.00 98.12 89 GLU A C 1
ATOM 667 O O . GLU A 1 89 ? -7.112 -8.966 5.187 1.00 98.12 89 GLU A O 1
ATOM 672 N N . HIS A 1 90 ? -5.297 -10.239 4.837 1.00 98.50 90 HIS A N 1
ATOM 673 C CA . HIS A 1 90 ? -5.038 -10.469 6.255 1.00 98.50 90 HIS A CA 1
ATOM 674 C C . HIS A 1 90 ? -4.922 -9.157 7.051 1.00 98.50 90 HIS A C 1
ATOM 676 O O . HIS A 1 90 ? -5.511 -9.011 8.124 1.00 98.50 90 HIS A O 1
ATOM 682 N N . ALA A 1 91 ? -4.180 -8.173 6.533 1.00 98.50 91 ALA A N 1
ATOM 683 C CA . ALA A 1 91 ? -4.028 -6.880 7.196 1.00 98.50 91 ALA A CA 1
ATOM 684 C C . ALA A 1 91 ? -5.364 -6.123 7.318 1.00 98.50 91 ALA A C 1
ATOM 686 O O . ALA A 1 91 ? -5.645 -5.539 8.369 1.00 98.50 91 ALA A O 1
ATOM 687 N N . ASN A 1 92 ? -6.195 -6.151 6.272 1.00 98.38 92 ASN A N 1
ATOM 688 C CA . ASN A 1 92 ? -7.536 -5.568 6.286 1.00 98.38 92 ASN A CA 1
ATOM 689 C C . ASN A 1 92 ? -8.461 -6.298 7.277 1.00 98.38 92 ASN A C 1
ATOM 691 O O . ASN A 1 92 ? -9.164 -5.651 8.053 1.00 98.38 92 ASN A O 1
ATOM 695 N N . GLU A 1 93 ? -8.437 -7.633 7.310 1.00 98.31 93 GLU A N 1
ATOM 696 C CA . GLU A 1 93 ? -9.229 -8.440 8.245 1.00 98.31 93 GLU A CA 1
ATOM 697 C C . GLU A 1 93 ? -8.880 -8.139 9.703 1.00 98.31 93 GLU A C 1
ATOM 699 O O . GLU A 1 93 ? -9.773 -7.995 10.540 1.00 98.31 93 GLU A O 1
ATOM 704 N N . MET A 1 94 ? -7.590 -8.004 10.025 1.00 98.56 94 MET A N 1
ATOM 705 C CA . MET A 1 94 ? -7.165 -7.662 11.384 1.00 98.56 94 MET A CA 1
ATOM 706 C C . MET A 1 94 ? -7.592 -6.248 11.773 1.00 98.56 94 MET A C 1
ATOM 708 O O . MET A 1 94 ? -8.027 -6.038 12.909 1.00 98.56 94 MET A O 1
ATOM 712 N N . ALA A 1 95 ? -7.534 -5.291 10.842 1.00 98.38 95 ALA A N 1
ATOM 713 C CA . ALA A 1 95 ? -8.040 -3.946 11.087 1.00 98.38 95 ALA A CA 1
ATOM 714 C C . ALA A 1 95 ? -9.556 -3.954 11.335 1.00 98.38 95 ALA A C 1
ATOM 716 O O . ALA A 1 95 ? -10.028 -3.370 12.313 1.00 98.38 95 ALA A O 1
ATOM 717 N N . LYS A 1 96 ? -10.318 -4.695 10.524 1.00 97.75 96 LYS A N 1
ATOM 718 C CA . LYS A 1 96 ? -11.760 -4.874 10.718 1.00 97.75 96 LYS A CA 1
ATOM 719 C C . LYS A 1 96 ? -12.067 -5.494 12.082 1.00 97.75 96 LYS A C 1
ATOM 721 O O . LYS A 1 96 ? -12.814 -4.900 12.857 1.00 97.75 96 LYS A O 1
ATOM 726 N N . ARG A 1 97 ? -11.426 -6.614 12.423 1.00 98.31 97 ARG A N 1
ATOM 727 C CA . ARG A 1 97 ? -11.612 -7.308 13.707 1.00 98.31 97 ARG A CA 1
ATOM 728 C C . ARG A 1 97 ? -11.328 -6.401 14.905 1.00 98.31 97 ARG A C 1
ATOM 730 O O . ARG A 1 97 ? -12.087 -6.400 15.872 1.00 98.31 97 ARG A O 1
ATOM 737 N N . LEU A 1 98 ? -10.243 -5.627 14.859 1.00 97.94 98 LEU A N 1
ATOM 738 C CA . LEU A 1 98 ? -9.922 -4.677 15.925 1.00 97.94 98 LEU A CA 1
ATOM 739 C C . LEU A 1 98 ? -10.964 -3.551 15.996 1.00 97.94 98 LEU A C 1
ATOM 741 O O . LEU A 1 98 ? -11.379 -3.174 17.089 1.00 97.94 98 LEU A O 1
ATOM 745 N N . SER A 1 99 ? -11.431 -3.048 14.852 1.00 97.94 99 SER A N 1
ATOM 746 C CA . SER A 1 99 ? -12.448 -1.993 14.800 1.00 97.94 99 SER A CA 1
ATOM 747 C C . SER A 1 99 ? -13.804 -2.430 15.364 1.00 97.94 99 SER A C 1
ATOM 749 O O . SER A 1 99 ? -14.445 -1.651 16.069 1.00 97.94 99 SER A O 1
ATOM 751 N N . GLU A 1 100 ? -14.209 -3.682 15.134 1.00 97.00 100 GLU A N 1
ATOM 752 C CA . GLU A 1 100 ? -15.422 -4.280 15.703 1.00 97.00 100 GLU A CA 1
ATOM 753 C C . GLU A 1 100 ? -15.326 -4.363 17.231 1.00 97.00 100 GLU A C 1
ATOM 755 O O . GLU A 1 100 ? -16.247 -3.946 17.932 1.00 97.00 100 GLU A O 1
ATOM 760 N N . GLY A 1 101 ? -14.181 -4.816 17.756 1.00 96.75 101 GLY A N 1
ATOM 761 C CA . GLY A 1 101 ? -13.933 -4.854 19.198 1.00 96.75 101 GLY A CA 1
ATOM 762 C C . GLY A 1 101 ? -13.923 -3.464 19.839 1.00 96.75 101 GLY A C 1
ATOM 763 O O . GLY A 1 101 ? -14.533 -3.266 20.887 1.00 96.75 101 GLY A O 1
ATOM 764 N N . LEU A 1 102 ? -13.274 -2.486 19.201 1.00 95.12 102 LEU A N 1
ATOM 765 C CA . LEU A 1 102 ? -13.230 -1.102 19.684 1.00 95.12 102 LEU A CA 1
ATOM 766 C C . LEU A 1 102 ? -14.615 -0.446 19.685 1.00 95.12 102 LEU A C 1
ATOM 768 O O . LEU A 1 102 ? -14.947 0.269 20.625 1.00 95.12 102 LEU A O 1
ATOM 772 N N . SER A 1 103 ? -15.431 -0.707 18.663 1.00 94.19 103 SER A N 1
ATOM 773 C CA . SER A 1 103 ? -16.768 -0.112 18.526 1.00 94.19 103 SER A CA 1
ATOM 774 C C . SER A 1 103 ? -17.774 -0.624 19.562 1.00 94.19 103 SER A C 1
ATOM 776 O O . SER A 1 103 ? -18.810 0.003 19.760 1.00 94.19 103 SER A O 1
ATOM 778 N N . ALA A 1 104 ? -17.477 -1.741 20.233 1.00 94.69 104 ALA A N 1
ATOM 779 C CA . ALA A 1 104 ? -18.290 -2.279 21.320 1.00 94.69 104 ALA A CA 1
ATOM 780 C C . ALA A 1 104 ? -18.007 -1.622 22.688 1.00 94.69 104 ALA A C 1
ATOM 782 O O . ALA A 1 104 ? -18.676 -1.948 23.667 1.00 94.69 104 ALA A O 1
ATOM 783 N N . ILE A 1 105 ? -17.010 -0.733 22.784 1.00 92.75 105 ILE A N 1
ATOM 784 C CA . ILE A 1 105 ? -16.615 -0.080 24.037 1.00 92.75 105 ILE A CA 1
ATOM 785 C C . ILE A 1 105 ? -17.307 1.281 24.158 1.00 92.75 105 ILE A C 1
ATOM 787 O O . ILE A 1 105 ? -17.158 2.150 23.298 1.00 92.75 105 ILE A O 1
ATOM 791 N N . ASP A 1 106 ? -17.997 1.505 25.277 1.00 93.19 106 ASP A N 1
ATOM 792 C CA . ASP A 1 106 ? -18.660 2.779 25.550 1.00 93.19 106 ASP A CA 1
ATOM 793 C C . ASP A 1 106 ? -17.685 3.964 25.502 1.00 93.19 106 ASP A C 1
ATOM 795 O O . ASP A 1 106 ? -16.615 3.975 26.117 1.00 93.19 106 ASP A O 1
ATOM 799 N N . GLY A 1 107 ? -18.080 4.999 24.761 1.00 92.56 107 GLY A N 1
ATOM 800 C CA . GLY A 1 107 ? -17.288 6.216 24.584 1.00 92.56 107 GLY A CA 1
ATOM 801 C C . GLY A 1 107 ? -16.175 6.116 23.537 1.00 92.56 107 GLY A C 1
ATOM 802 O O . GLY A 1 107 ? -15.574 7.144 23.226 1.00 92.56 107 GLY A O 1
ATOM 803 N N . VAL A 1 108 ? -15.930 4.939 22.952 1.00 95.50 108 VAL A N 1
ATOM 804 C CA . VAL A 1 108 ? -15.032 4.763 21.80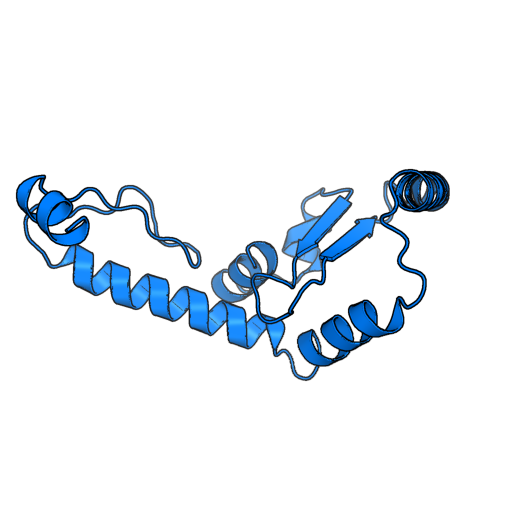5 1.00 95.50 108 VAL A CA 1
ATOM 805 C C . VAL A 1 108 ? -15.814 4.962 20.508 1.00 95.50 108 VAL A C 1
ATOM 807 O O . VAL A 1 108 ? -16.921 4.452 20.349 1.00 95.50 108 VAL A O 1
ATOM 810 N N . ARG A 1 109 ? -15.265 5.735 19.565 1.00 95.94 109 ARG A N 1
ATOM 811 C CA . ARG A 1 109 ? -15.890 5.954 18.249 1.00 95.94 109 ARG A CA 1
ATOM 812 C C . ARG A 1 109 ? -14.860 5.899 17.138 1.00 95.94 109 ARG A C 1
ATOM 814 O O . ARG A 1 109 ? -13.811 6.530 17.247 1.00 95.94 109 ARG A O 1
ATOM 821 N N . LEU A 1 110 ? -15.183 5.213 16.047 1.00 97.56 110 LEU A N 1
ATOM 822 C CA . LEU A 1 110 ? -14.388 5.282 14.823 1.00 97.56 110 LEU A CA 1
ATOM 823 C C . LEU A 1 110 ? -14.515 6.683 14.209 1.00 97.56 110 LEU A C 1
ATOM 825 O O . LEU A 1 110 ? -15.618 7.209 14.070 1.00 97.56 110 LEU A O 1
ATOM 829 N N . ALA A 1 111 ? -13.384 7.291 13.857 1.00 97.06 111 ALA A N 1
ATOM 830 C CA . ALA A 1 111 ? -13.344 8.590 13.188 1.00 97.06 111 ALA A CA 1
ATOM 831 C C . ALA A 1 111 ? -13.637 8.468 11.682 1.00 97.06 111 ALA A C 1
ATOM 833 O O . ALA A 1 111 ? -14.170 9.398 11.078 1.00 97.06 111 ALA A O 1
ATOM 834 N N . HIS A 1 112 ? -13.316 7.312 11.093 1.00 96.62 112 HIS A N 1
ATOM 835 C CA . HIS A 1 112 ? -13.520 6.993 9.682 1.00 96.62 112 HIS A CA 1
ATOM 836 C C . HIS A 1 112 ? -13.937 5.523 9.509 1.00 96.62 112 HIS A C 1
ATOM 838 O O . HIS A 1 112 ? -13.632 4.708 10.386 1.00 96.62 112 HIS A O 1
ATOM 844 N N . PRO A 1 113 ? -14.596 5.167 8.388 1.00 95.12 113 PRO A N 1
ATOM 845 C CA . PRO A 1 113 ? -14.759 3.774 7.983 1.00 95.12 113 PRO A CA 1
ATOM 846 C C . PRO A 1 113 ? -13.410 3.056 7.864 1.00 95.12 113 PRO A C 1
ATOM 848 O O . PRO A 1 113 ? -12.389 3.665 7.536 1.00 95.12 113 PRO A O 1
ATOM 851 N N . VAL A 1 114 ? -13.410 1.751 8.130 1.00 96.50 114 VAL A N 1
ATOM 852 C CA . VAL A 1 114 ? -12.210 0.906 8.070 1.00 96.50 114 VAL A CA 1
ATOM 853 C C . VAL A 1 114 ? -12.197 0.170 6.733 1.00 96.50 114 VAL A C 1
ATOM 855 O O . VAL A 1 114 ? -12.527 -1.008 6.649 1.00 96.50 114 VAL A O 1
ATOM 858 N N . ASP A 1 115 ? -11.828 0.899 5.678 1.00 93.25 115 ASP A N 1
ATOM 859 C CA . ASP A 1 115 ? -11.803 0.407 4.287 1.00 93.25 115 ASP A CA 1
ATOM 860 C C . ASP A 1 115 ? -10.426 -0.158 3.874 1.00 93.25 115 ASP A C 1
ATOM 862 O O . ASP A 1 115 ? -10.108 -0.313 2.695 1.00 93.25 115 ASP A O 1
ATOM 866 N N . GLY A 1 116 ? -9.563 -0.430 4.853 1.00 95.12 116 GLY A N 1
ATOM 867 C CA . GLY A 1 116 ? -8.205 -0.914 4.646 1.00 95.12 116 GLY A CA 1
ATOM 868 C C . GLY A 1 116 ? -7.587 -1.400 5.950 1.00 95.12 116 GLY A C 1
ATOM 869 O O . GLY A 1 116 ? -8.275 -1.920 6.822 1.00 95.12 116 GLY A O 1
ATOM 870 N N . ASN A 1 117 ? -6.283 -1.192 6.107 1.00 97.19 117 ASN A N 1
ATOM 871 C CA . ASN A 1 117 ? -5.516 -1.732 7.230 1.00 97.19 117 ASN A CA 1
ATOM 872 C C . ASN A 1 117 ? -5.170 -0.697 8.323 1.00 97.19 117 ASN A C 1
ATOM 874 O O . ASN A 1 117 ? -4.295 -0.947 9.150 1.00 97.19 117 ASN A O 1
ATOM 878 N N . GLU A 1 118 ? -5.788 0.485 8.296 1.00 97.12 118 GLU A N 1
ATOM 879 C CA . GLU A 1 118 ? -5.578 1.557 9.276 1.00 97.12 118 GLU A CA 1
ATOM 880 C C . GLU A 1 118 ? -6.903 1.889 9.969 1.00 97.12 118 GLU A C 1
ATOM 882 O O . GLU A 1 118 ? -7.955 1.928 9.333 1.00 97.12 118 GLU A O 1
ATOM 887 N N . ILE A 1 119 ? -6.846 2.130 11.281 1.00 97.62 119 ILE A N 1
ATOM 888 C CA . ILE A 1 119 ? -8.008 2.460 12.109 1.00 97.62 119 ILE A CA 1
ATOM 889 C C . ILE A 1 119 ? -7.740 3.796 12.781 1.00 97.62 119 ILE A C 1
ATOM 891 O O . ILE A 1 119 ? -6.717 3.977 13.443 1.00 97.62 119 ILE A O 1
ATOM 895 N N . PHE A 1 120 ? -8.692 4.710 12.654 1.00 97.38 120 PHE A N 1
ATOM 896 C CA . PHE A 1 120 ? -8.673 5.991 13.343 1.00 97.38 120 PHE A CA 1
ATOM 897 C C . PHE A 1 120 ? -9.817 6.006 14.346 1.00 97.38 120 PHE A C 1
ATOM 899 O O . PHE A 1 120 ? -10.975 5.810 13.977 1.00 97.38 120 PHE A O 1
ATOM 906 N N . VAL A 1 121 ? -9.490 6.207 15.620 1.00 96.50 121 VAL A N 1
ATOM 907 C CA . VAL A 1 121 ? -10.434 6.061 16.726 1.00 96.50 121 VAL A CA 1
ATOM 908 C C . VAL A 1 121 ? -10.305 7.223 17.705 1.00 96.50 121 VAL A C 1
ATOM 910 O O . VAL A 1 121 ? -9.204 7.629 18.073 1.00 96.50 121 VAL A O 1
ATOM 913 N N . THR A 1 122 ? -11.445 7.746 18.139 1.00 96.25 122 THR A N 1
ATOM 914 C CA . THR A 1 122 ? -11.547 8.671 19.264 1.00 96.25 122 THR A CA 1
ATOM 915 C C . THR A 1 122 ? -11.741 7.852 20.532 1.00 96.25 122 THR A C 1
ATOM 917 O O . THR A 1 122 ? -12.721 7.113 20.651 1.00 96.25 122 THR A O 1
ATOM 920 N N . LEU A 1 123 ? -10.805 7.986 21.471 1.00 94.94 123 LEU A N 1
ATOM 921 C CA . LEU A 1 123 ? -10.818 7.301 22.762 1.00 94.94 123 LEU A CA 1
ATOM 922 C C . LEU A 1 123 ? -11.151 8.292 23.887 1.00 94.94 123 LEU A C 1
ATOM 924 O O . LEU A 1 123 ? -10.766 9.459 23.793 1.00 94.94 123 LEU A O 1
ATOM 928 N N . PRO A 1 124 ? -11.803 7.853 24.978 1.00 93.00 124 PRO A N 1
ATOM 929 C CA . PRO A 1 124 ? -11.874 8.646 26.202 1.00 93.00 124 PRO A CA 1
ATOM 930 C C . PRO A 1 124 ? -10.468 8.954 26.737 1.00 93.00 124 PRO A C 1
ATOM 932 O O . PRO A 1 124 ? -9.626 8.055 26.790 1.00 93.00 124 PRO A O 1
ATOM 935 N N . GLU A 1 125 ? -10.227 10.186 27.199 1.00 93.31 125 GLU A N 1
ATOM 936 C CA . GLU A 1 125 ? -8.899 10.625 27.671 1.00 93.31 125 GLU A CA 1
ATOM 937 C C . GLU A 1 125 ? -8.262 9.664 28.695 1.00 93.31 125 GLU A C 1
ATOM 939 O O . GLU A 1 125 ? -7.110 9.276 28.501 1.00 93.31 125 GLU A O 1
ATOM 944 N N . PRO A 1 126 ? -8.988 9.155 29.718 1.00 91.94 126 PRO A N 1
ATOM 945 C CA . PRO A 1 126 ? -8.389 8.225 30.675 1.00 91.94 126 PRO A CA 1
ATOM 946 C C . PRO A 1 126 ? -7.928 6.899 30.052 1.00 91.94 126 PRO A C 1
ATOM 948 O O . PRO A 1 126 ? -7.054 6.237 30.604 1.00 91.94 126 PRO A O 1
ATOM 951 N N . VAL A 1 127 ? -8.541 6.468 28.944 1.00 91.38 127 VAL A N 1
ATOM 952 C CA . VAL A 1 127 ? -8.129 5.265 28.203 1.00 91.38 127 VAL A CA 1
ATOM 953 C C . VAL A 1 127 ? -6.870 5.566 27.396 1.00 91.38 127 VAL A C 1
ATOM 955 O O . VAL A 1 127 ? -5.920 4.790 27.459 1.00 91.38 127 VAL A O 1
ATOM 958 N N . ALA A 1 128 ? -6.847 6.698 26.687 1.00 91.75 128 ALA A N 1
ATOM 959 C CA . ALA A 1 128 ? -5.702 7.119 25.885 1.00 91.75 128 ALA A CA 1
ATOM 960 C C . ALA A 1 128 ? -4.438 7.299 26.742 1.00 91.75 128 ALA A C 1
ATOM 962 O O . ALA A 1 128 ? -3.381 6.793 26.374 1.00 91.75 128 ALA A O 1
ATOM 963 N N . GLU A 1 129 ? -4.559 7.937 27.909 1.00 94.25 129 GLU A N 1
ATOM 964 C CA . GLU A 1 129 ? -3.456 8.101 28.864 1.00 94.25 129 GLU A CA 1
ATOM 965 C C . GLU A 1 129 ? -2.869 6.757 29.314 1.00 94.25 129 GLU A C 1
ATOM 967 O O . GLU A 1 129 ? -1.654 6.573 29.295 1.00 94.25 129 GLU A O 1
ATOM 972 N N . ARG A 1 130 ? -3.713 5.761 29.619 1.00 93.56 130 ARG A N 1
ATOM 973 C CA . ARG A 1 130 ? -3.234 4.419 29.996 1.00 93.56 130 ARG A CA 1
ATOM 974 C C . ARG A 1 130 ? -2.524 3.670 28.869 1.00 93.56 130 ARG A C 1
ATOM 976 O O . ARG A 1 130 ? -1.734 2.790 29.169 1.00 93.56 130 ARG A O 1
ATOM 983 N N . MET A 1 131 ? -2.817 3.971 27.603 1.00 91.00 131 MET A N 1
ATOM 984 C CA . MET A 1 131 ? -2.143 3.345 26.456 1.00 91.00 131 MET A CA 1
ATOM 985 C C . MET A 1 131 ? -0.793 3.998 26.120 1.00 91.00 131 MET A C 1
ATOM 987 O O . MET A 1 131 ? -0.019 3.408 25.370 1.00 91.00 131 MET A O 1
ATOM 991 N N . ARG A 1 132 ? -0.531 5.218 26.613 1.00 92.88 132 ARG A N 1
ATOM 992 C CA . ARG A 1 132 ? 0.741 5.935 26.409 1.00 92.88 132 ARG A CA 1
ATOM 993 C C . ARG A 1 132 ? 1.826 5.529 27.413 1.00 92.88 132 ARG A C 1
ATOM 995 O O . ARG A 1 132 ? 3.001 5.685 27.086 1.00 92.88 132 ARG A O 1
ATOM 1002 N N . ALA A 1 133 ? 1.426 5.099 28.611 1.00 75.69 133 ALA A N 1
ATOM 1003 C CA . ALA A 1 133 ? 2.312 4.673 29.698 1.00 75.69 133 ALA A CA 1
ATOM 1004 C C . ALA A 1 133 ? 2.924 3.290 29.434 1.00 75.69 133 ALA A C 1
ATOM 1006 O O . ALA A 1 133 ? 4.113 3.116 29.785 1.00 75.69 133 ALA A O 1
#

Secondary structure (DSSP, 8-state):
-HHHHHHHHH---TTTTTGGGT-SEEEEE-GGGT-SS-EEEEE-GGGGGGHHHHHHHHHHTT---TTTHHHHHHHHHHHGGGHHHHHHHHHHHHHHHHHHHHHTSTT-EESS---SS---EE--HHHHHHHH-